Protein AF-A0A7R9YIG2-F1 (afdb_monomer_lite)

Structure (mmCIF, N/CA/C/O backbone):
data_AF-A0A7R9YIG2-F1
#
_entry.id   AF-A0A7R9YIG2-F1
#
loop_
_atom_site.group_PDB
_atom_site.id
_atom_site.type_symbol
_atom_site.label_atom_id
_atom_site.label_alt_id
_atom_site.label_comp_id
_atom_site.label_asym_id
_atom_site.label_entity_id
_atom_site.label_seq_id
_atom_site.pdbx_PDB_ins_code
_atom_site.Cartn_x
_atom_site.Cartn_y
_atom_site.Cartn_z
_atom_site.occupancy
_atom_site.B_iso_or_equiv
_atom_site.auth_seq_id
_atom_site.auth_comp_id
_atom_site.auth_asym_id
_atom_site.auth_atom_id
_atom_site.pdbx_PDB_model_num
ATOM 1 N N . ALA A 1 1 ? -11.710 -14.751 -16.693 1.00 46.53 1 ALA A N 1
ATOM 2 C CA . ALA A 1 1 ? -11.948 -15.615 -15.521 1.00 46.53 1 ALA A CA 1
ATOM 3 C C . ALA A 1 1 ? -11.047 -15.160 -14.372 1.00 46.53 1 ALA A C 1
ATOM 5 O O . ALA A 1 1 ? -9.859 -15.433 -14.419 1.00 46.53 1 ALA A O 1
ATOM 6 N N . ALA A 1 2 ? -11.581 -14.400 -13.408 1.00 51.62 2 ALA A N 1
ATOM 7 C CA . ALA A 1 2 ? -10.936 -14.111 -12.115 1.00 51.62 2 ALA A CA 1
ATOM 8 C C . ALA A 1 2 ? -11.930 -13.672 -10.996 1.00 51.62 2 ALA A C 1
ATOM 10 O O . ALA A 1 2 ? -11.570 -12.806 -10.202 1.00 51.62 2 ALA A O 1
ATOM 11 N N . PRO A 1 3 ? -13.178 -14.192 -10.909 1.00 54.62 3 PRO A N 1
ATOM 12 C CA . PRO A 1 3 ? -14.143 -13.691 -9.920 1.00 54.62 3 PRO A CA 1
ATOM 13 C C . PRO A 1 3 ? -13.755 -14.026 -8.466 1.00 54.62 3 PRO A C 1
ATOM 15 O O . PRO A 1 3 ? -13.931 -13.200 -7.585 1.00 54.62 3 PRO A O 1
ATOM 18 N N . LEU A 1 4 ? -13.119 -15.178 -8.221 1.00 58.59 4 LEU A N 1
ATOM 19 C CA . LEU A 1 4 ? -12.842 -15.664 -6.858 1.00 58.59 4 LEU A CA 1
ATOM 20 C C . LEU A 1 4 ? -11.766 -14.864 -6.102 1.00 58.59 4 LEU A C 1
ATOM 22 O O . LEU A 1 4 ? -11.763 -14.825 -4.876 1.00 58.59 4 LEU A O 1
ATOM 26 N N . ALA A 1 5 ? -10.826 -14.237 -6.814 1.00 60.69 5 ALA A N 1
ATOM 27 C CA . ALA A 1 5 ? -9.713 -13.529 -6.179 1.00 60.69 5 ALA A CA 1
ATOM 28 C C . ALA A 1 5 ? -10.129 -12.171 -5.589 1.00 60.69 5 ALA A C 1
ATOM 30 O O . ALA A 1 5 ? -9.515 -11.708 -4.628 1.00 60.69 5 ALA A O 1
ATOM 31 N N . HIS A 1 6 ? -11.160 -11.534 -6.158 1.00 63.44 6 HIS A N 1
ATOM 32 C CA . HIS A 1 6 ? -11.684 -10.269 -5.636 1.00 63.44 6 HIS A CA 1
ATOM 33 C C . HIS A 1 6 ? -12.391 -10.491 -4.296 1.00 63.44 6 HIS A C 1
ATOM 35 O O . HIS A 1 6 ? -12.088 -9.787 -3.336 1.00 63.44 6 HIS A O 1
ATOM 41 N N . ASP A 1 7 ? -13.183 -11.559 -4.192 1.00 81.94 7 ASP A N 1
ATOM 42 C CA . ASP A 1 7 ? -13.914 -11.900 -2.970 1.00 81.94 7 ASP A CA 1
ATOM 43 C C . ASP A 1 7 ? -12.974 -12.145 -1.779 1.00 81.94 7 ASP A C 1
ATOM 45 O O . ASP A 1 7 ? -13.200 -11.640 -0.681 1.00 81.94 7 ASP A O 1
ATOM 49 N N . VAL A 1 8 ? -11.861 -12.860 -1.991 1.00 89.69 8 VAL A N 1
ATOM 50 C CA . VAL A 1 8 ? -10.880 -13.125 -0.921 1.00 89.69 8 VAL A CA 1
ATOM 51 C C . VAL A 1 8 ? -10.201 -11.838 -0.453 1.00 89.69 8 VAL A C 1
ATOM 53 O O . VAL A 1 8 ? -10.016 -11.639 0.748 1.00 89.69 8 VAL A O 1
ATOM 56 N N . ALA A 1 9 ? -9.844 -10.945 -1.379 1.00 89.50 9 ALA A N 1
ATOM 57 C CA . ALA A 1 9 ? -9.251 -9.661 -1.024 1.00 89.50 9 ALA A CA 1
ATOM 58 C C . ALA A 1 9 ? -10.243 -8.764 -0.271 1.00 89.50 9 ALA A C 1
ATOM 60 O O . ALA A 1 9 ? -9.860 -8.092 0.688 1.00 89.50 9 ALA A O 1
ATOM 61 N N . ASP A 1 10 ? -11.511 -8.763 -0.676 1.00 92.50 10 ASP A N 1
ATOM 62 C CA . ASP A 1 10 ? -12.573 -8.011 -0.013 1.00 92.50 10 ASP A CA 1
ATOM 63 C C . ASP A 1 10 ? -12.795 -8.499 1.419 1.00 92.50 10 ASP A C 1
ATOM 65 O O . ASP A 1 10 ? -12.822 -7.686 2.347 1.00 92.50 10 ASP A O 1
ATOM 69 N N . ILE A 1 11 ? -12.847 -9.819 1.614 1.00 94.19 11 ILE A N 1
ATOM 70 C CA . ILE A 1 11 ? -12.923 -10.444 2.938 1.00 94.19 11 ILE A CA 1
ATOM 71 C C . ILE A 1 11 ? -11.692 -10.076 3.775 1.00 94.19 11 ILE A C 1
ATOM 73 O O . ILE A 1 11 ? -11.834 -9.652 4.922 1.00 94.19 11 ILE A O 1
ATOM 77 N N . ALA A 1 12 ? -10.485 -10.166 3.209 1.00 94.25 12 ALA A N 1
ATOM 78 C CA . ALA A 1 12 ? -9.253 -9.821 3.915 1.00 94.25 12 ALA A CA 1
ATOM 79 C C . ALA A 1 12 ? -9.227 -8.348 4.355 1.00 94.25 12 ALA A C 1
ATOM 81 O O . ALA A 1 12 ? -8.859 -8.052 5.492 1.00 94.25 12 ALA A O 1
ATOM 82 N N . HIS A 1 13 ? -9.662 -7.419 3.500 1.00 95.50 13 HIS A N 1
ATOM 83 C CA . HIS A 1 13 ? -9.760 -6.002 3.855 1.00 95.50 13 HIS A CA 1
ATOM 84 C C . HIS A 1 13 ? -10.851 -5.732 4.897 1.00 95.50 13 HIS A C 1
ATOM 86 O O . HIS A 1 13 ? -10.646 -4.890 5.771 1.00 95.50 13 HIS A O 1
ATOM 92 N N . ALA A 1 14 ? -11.979 -6.447 4.853 1.00 94.75 14 ALA A N 1
ATOM 93 C CA . ALA A 1 14 ? -13.009 -6.356 5.884 1.00 94.75 14 ALA A CA 1
ATOM 94 C C . ALA A 1 14 ? -12.476 -6.824 7.248 1.00 94.75 14 ALA A C 1
ATOM 96 O O . ALA A 1 14 ? -12.611 -6.106 8.237 1.00 94.75 14 ALA A O 1
ATOM 97 N N . MET A 1 15 ? -11.788 -7.970 7.287 1.00 94.94 15 MET A N 1
ATOM 98 C CA . MET A 1 15 ? -11.146 -8.484 8.500 1.00 94.94 15 MET A CA 1
ATOM 99 C C . MET A 1 15 ? -10.070 -7.533 9.020 1.00 94.94 15 MET A C 1
ATOM 101 O O . MET A 1 15 ? -10.047 -7.218 10.208 1.00 94.94 15 MET A O 1
ATOM 105 N N . LEU A 1 16 ? -9.198 -7.040 8.138 1.00 94.50 16 LEU A N 1
ATOM 106 C CA . LEU A 1 16 ? -8.136 -6.111 8.509 1.00 94.50 16 LEU A CA 1
ATOM 107 C C . LEU A 1 16 ? -8.713 -4.816 9.093 1.00 94.50 16 LEU A C 1
ATOM 109 O O . LEU A 1 16 ? -8.209 -4.328 10.100 1.00 94.50 16 LEU A O 1
ATOM 113 N N . ARG A 1 17 ? -9.810 -4.300 8.526 1.00 94.69 17 ARG A N 1
ATOM 114 C CA . ARG A 1 17 ? -10.527 -3.141 9.072 1.00 94.69 17 ARG A CA 1
ATOM 115 C C . ARG A 1 17 ? -11.074 -3.414 10.474 1.00 94.69 17 ARG A C 1
ATOM 117 O O . ARG A 1 17 ? -10.918 -2.568 11.348 1.00 94.69 17 ARG A O 1
ATOM 124 N N . SER A 1 18 ? -11.677 -4.580 10.709 1.00 94.25 18 SER A N 1
ATOM 125 C CA . SER A 1 18 ? -12.146 -4.968 12.046 1.00 94.25 18 SER A CA 1
ATOM 126 C C . SER A 1 18 ? -10.995 -5.068 13.050 1.00 94.25 18 SER A C 1
ATOM 128 O O . SER A 1 18 ? -11.106 -4.541 14.152 1.00 94.25 18 SER A O 1
ATOM 130 N N . VAL A 1 19 ? -9.872 -5.681 12.665 1.00 94.69 19 VAL A N 1
ATOM 131 C CA . VAL A 1 19 ? -8.689 -5.823 13.530 1.00 94.69 19 VAL A CA 1
ATOM 132 C C . VAL A 1 19 ? -8.096 -4.465 13.895 1.00 94.69 19 VAL A C 1
ATOM 134 O O . VAL A 1 19 ? -7.802 -4.233 15.065 1.00 94.69 19 VAL A O 1
ATOM 137 N N . LEU A 1 20 ? -7.949 -3.561 12.924 1.00 92.25 20 LEU A N 1
ATOM 138 C CA . LEU A 1 20 ? -7.413 -2.217 13.163 1.00 92.25 20 LEU A CA 1
ATOM 139 C C . LEU A 1 20 ? -8.343 -1.377 14.040 1.00 92.25 20 LEU A C 1
ATOM 141 O O . LEU A 1 20 ? -7.869 -0.655 14.912 1.00 92.25 20 LEU A O 1
ATOM 145 N N . PHE A 1 21 ? -9.659 -1.540 13.880 1.00 90.88 21 PHE A N 1
ATOM 146 C CA . PHE A 1 21 ? -10.640 -0.904 14.754 1.00 90.88 21 PHE A CA 1
ATOM 147 C C . PHE A 1 21 ? -10.547 -1.413 16.202 1.00 90.88 21 PHE A C 1
ATOM 149 O O . PHE A 1 21 ? -10.663 -0.630 17.141 1.00 90.88 21 PHE A O 1
ATOM 156 N N . THR A 1 22 ? -10.332 -2.716 16.405 1.00 94.38 22 THR A N 1
ATOM 157 C CA . THR A 1 22 ? -10.210 -3.303 17.750 1.00 94.38 22 THR A CA 1
ATOM 158 C C . THR A 1 22 ? -8.848 -3.032 18.397 1.00 94.38 22 THR A C 1
ATOM 160 O O . THR A 1 22 ? -8.774 -2.865 19.612 1.00 94.38 22 THR A O 1
ATOM 163 N N . CYS A 1 23 ? -7.766 -2.993 17.617 1.00 92.31 23 CYS A N 1
ATOM 164 C CA . CYS A 1 23 ? -6.403 -2.841 18.118 1.00 92.31 23 CYS A CA 1
ATOM 165 C C . CYS A 1 23 ? -5.638 -1.760 17.331 1.00 92.31 23 CYS A C 1
ATOM 167 O O . CYS A 1 23 ? -5.026 -2.065 16.304 1.00 92.31 23 CYS A O 1
ATOM 169 N N . PRO A 1 24 ? -5.573 -0.512 17.830 1.00 83.88 24 PRO A N 1
ATOM 170 C CA . PRO A 1 24 ? -4.890 0.578 17.129 1.00 83.88 24 PRO A CA 1
ATOM 171 C C . PRO A 1 24 ? -3.368 0.378 17.022 1.00 83.88 24 PRO A C 1
ATOM 173 O O . PRO A 1 24 ? -2.736 0.904 16.108 1.00 83.88 24 PRO A O 1
ATOM 176 N N . LEU A 1 25 ? -2.753 -0.437 17.894 1.00 88.56 25 LEU A N 1
ATOM 177 C CA . LEU A 1 25 ? -1.334 -0.804 17.762 1.00 88.56 25 LEU A CA 1
ATOM 178 C C . LEU A 1 25 ? -1.055 -1.620 16.491 1.00 88.56 25 LEU A C 1
ATOM 180 O O . LEU A 1 25 ? 0.070 -1.588 15.985 1.00 88.56 25 LEU A O 1
ATOM 184 N N . ALA A 1 26 ? -2.061 -2.317 15.955 1.00 90.50 26 ALA A N 1
ATOM 185 C CA . ALA A 1 26 ? -1.912 -3.096 14.733 1.00 90.50 26 ALA A CA 1
ATOM 186 C C . ALA A 1 26 ? -1.653 -2.212 13.499 1.00 90.50 26 ALA A C 1
ATOM 188 O O . ALA A 1 26 ? -1.097 -2.690 12.515 1.00 90.50 26 ALA A O 1
ATOM 189 N N . ALA A 1 27 ? -1.979 -0.914 13.546 1.00 90.19 27 ALA A N 1
ATOM 190 C CA . ALA A 1 27 ? -1.662 0.015 12.461 1.00 90.19 27 ALA A CA 1
ATOM 191 C C . ALA A 1 27 ? -0.145 0.199 12.289 1.00 90.19 27 ALA A C 1
ATOM 193 O O . ALA A 1 27 ? 0.354 0.274 11.168 1.00 90.19 27 ALA A O 1
ATOM 194 N N . ARG A 1 28 ? 0.613 0.207 13.394 1.00 91.75 28 ARG A N 1
ATOM 195 C CA . ARG A 1 28 ? 2.076 0.321 13.346 1.00 91.75 28 ARG A CA 1
ATOM 196 C C . ARG A 1 28 ? 2.713 -0.936 12.764 1.00 91.75 28 ARG A C 1
ATOM 198 O O . ARG A 1 28 ? 3.533 -0.836 11.858 1.00 91.75 28 ARG A O 1
ATOM 205 N N . THR A 1 29 ? 2.297 -2.107 13.241 1.00 93.38 29 THR A N 1
ATOM 206 C CA . THR A 1 29 ? 2.801 -3.382 12.713 1.00 93.38 29 THR A CA 1
ATOM 207 C C . THR A 1 29 ? 2.416 -3.575 11.249 1.00 93.38 29 THR A C 1
ATOM 209 O O . THR A 1 29 ? 3.199 -4.121 10.476 1.00 93.38 29 THR A O 1
ATOM 212 N N . LEU A 1 30 ? 1.248 -3.077 10.835 1.00 92.94 30 LEU A N 1
ATOM 213 C CA . LEU A 1 30 ? 0.845 -3.052 9.435 1.00 92.94 30 LEU A CA 1
ATOM 214 C C . LEU A 1 30 ? 1.782 -2.190 8.583 1.00 92.94 30 LEU A C 1
ATOM 216 O O . LEU A 1 30 ? 2.197 -2.643 7.520 1.00 92.94 30 LEU A O 1
ATOM 220 N N . CYS A 1 31 ? 2.157 -0.992 9.040 1.00 92.94 31 CYS A N 1
ATOM 221 C CA . CYS A 1 31 ? 3.146 -0.165 8.342 1.00 92.94 31 CYS A CA 1
ATOM 222 C C . CYS A 1 31 ? 4.486 -0.895 8.185 1.00 92.94 31 CYS A C 1
ATOM 224 O O . CYS A 1 31 ? 5.040 -0.926 7.087 1.00 92.94 31 CYS A O 1
ATOM 226 N N . ASP A 1 32 ? 4.971 -1.540 9.247 1.00 94.12 32 ASP A N 1
ATOM 227 C CA . ASP A 1 32 ? 6.225 -2.298 9.212 1.00 94.12 32 ASP A CA 1
ATOM 228 C C . ASP A 1 32 ? 6.153 -3.469 8.217 1.00 94.12 32 ASP A C 1
ATOM 230 O O . ASP A 1 32 ? 7.084 -3.696 7.440 1.00 94.12 32 ASP A O 1
ATOM 234 N N . LEU A 1 33 ? 5.020 -4.177 8.168 1.00 94.06 33 LEU A N 1
ATOM 235 C CA . LEU A 1 33 ? 4.776 -5.242 7.193 1.00 94.06 33 LEU A CA 1
ATOM 236 C C . LEU A 1 33 ? 4.727 -4.711 5.758 1.00 94.06 33 LEU A C 1
ATOM 238 O O . LEU A 1 33 ? 5.308 -5.329 4.865 1.00 94.06 33 LEU A O 1
ATOM 242 N N . ILE A 1 34 ? 4.074 -3.569 5.532 1.00 94.06 34 ILE A N 1
ATOM 243 C CA . ILE A 1 34 ? 3.994 -2.933 4.212 1.00 94.06 34 ILE A CA 1
ATOM 244 C C . ILE A 1 34 ? 5.386 -2.502 3.732 1.00 94.06 34 ILE A C 1
ATOM 246 O O . ILE A 1 34 ? 5.698 -2.638 2.547 1.00 94.06 34 ILE A O 1
ATOM 250 N N . HIS A 1 35 ? 6.247 -2.024 4.630 1.00 93.88 35 HIS A N 1
ATOM 251 C CA . HIS A 1 35 ? 7.632 -1.704 4.295 1.00 93.88 35 HIS A CA 1
ATOM 252 C C . HIS A 1 35 ? 8.455 -2.961 3.992 1.00 93.88 35 HIS A C 1
ATOM 254 O O . HIS A 1 35 ? 9.175 -3.007 2.996 1.00 93.88 35 HIS A O 1
ATOM 260 N N . ALA A 1 36 ? 8.334 -3.999 4.821 1.00 93.75 36 ALA A N 1
ATOM 261 C CA . ALA A 1 36 ? 9.109 -5.231 4.677 1.00 93.75 36 ALA A CA 1
ATOM 262 C C . ALA A 1 36 ? 8.711 -6.062 3.447 1.00 93.75 36 ALA A C 1
ATOM 264 O O . ALA A 1 36 ? 9.515 -6.845 2.943 1.00 93.75 36 ALA A O 1
ATOM 265 N N . ARG A 1 37 ? 7.465 -5.933 2.982 1.00 93.31 37 ARG A N 1
ATOM 266 C CA . ARG A 1 37 ? 6.905 -6.718 1.869 1.00 93.31 37 ARG A CA 1
ATOM 267 C C . ARG A 1 37 ? 6.702 -5.913 0.596 1.00 93.31 37 ARG A C 1
ATOM 269 O O . ARG A 1 37 ? 6.028 -6.392 -0.315 1.00 93.31 37 ARG A O 1
ATOM 276 N N . PHE A 1 38 ? 7.304 -4.730 0.503 1.00 92.31 38 PHE A N 1
ATOM 277 C CA . PHE A 1 38 ? 7.265 -3.969 -0.733 1.00 92.31 38 PHE A CA 1
ATOM 278 C C . PHE A 1 38 ? 7.899 -4.780 -1.886 1.00 92.31 38 PHE A C 1
ATOM 280 O O . PHE A 1 38 ? 8.984 -5.342 -1.706 1.00 92.31 38 PHE A O 1
ATOM 287 N N . PRO A 1 39 ? 7.246 -4.876 -3.062 1.00 91.50 39 PRO A N 1
ATOM 288 C CA . PRO A 1 39 ? 7.744 -5.679 -4.174 1.00 91.50 39 PRO A CA 1
ATOM 289 C C . PRO A 1 39 ? 9.138 -5.241 -4.634 1.00 91.50 39 PRO A C 1
ATOM 291 O O . PRO A 1 39 ? 9.437 -4.048 -4.713 1.00 91.50 39 PRO A O 1
ATOM 294 N N . HIS A 1 40 ? 9.988 -6.209 -4.981 1.00 88.81 40 HIS A N 1
ATOM 295 C CA . HIS A 1 40 ? 11.326 -5.924 -5.491 1.00 88.81 40 HIS A CA 1
ATOM 296 C C . HIS A 1 40 ? 11.266 -5.135 -6.809 1.00 88.81 40 HIS A C 1
ATOM 298 O O . HIS A 1 40 ? 10.416 -5.409 -7.650 1.00 88.81 40 HIS A O 1
ATOM 304 N N . ARG A 1 41 ? 12.186 -4.183 -7.005 1.00 85.38 41 ARG A N 1
ATOM 305 C CA . ARG A 1 41 ? 12.144 -3.193 -8.103 1.00 85.38 41 ARG A CA 1
ATOM 306 C C . ARG A 1 41 ? 12.205 -3.794 -9.510 1.00 85.38 41 ARG A C 1
ATOM 308 O O . ARG A 1 41 ? 11.709 -3.192 -10.451 1.00 85.38 41 ARG A O 1
ATOM 315 N N . ARG A 1 42 ? 12.770 -5.000 -9.630 1.00 82.00 42 ARG A N 1
ATOM 316 C CA . ARG A 1 42 ? 12.907 -5.743 -10.895 1.00 82.00 42 ARG A CA 1
ATOM 317 C C . ARG A 1 42 ? 11.678 -6.586 -11.251 1.00 82.00 42 ARG A C 1
ATOM 319 O O . ARG A 1 42 ? 11.704 -7.299 -12.251 1.00 82.00 42 ARG A O 1
ATOM 326 N N . LEU A 1 43 ? 10.637 -6.585 -10.416 1.00 86.00 43 LEU A N 1
ATOM 327 C CA . LEU A 1 43 ? 9.404 -7.313 -10.702 1.00 86.00 43 LEU A CA 1
ATOM 328 C C . LEU A 1 43 ? 8.568 -6.584 -11.755 1.00 86.00 43 LEU A C 1
ATOM 330 O O . LEU A 1 43 ? 8.693 -5.385 -11.986 1.00 86.00 43 LEU A O 1
ATOM 334 N N . ALA A 1 44 ? 7.679 -7.333 -12.404 1.00 87.50 44 ALA A N 1
ATOM 335 C CA . ALA A 1 44 ? 6.806 -6.779 -13.423 1.00 87.50 44 ALA A CA 1
ATOM 336 C C . ALA A 1 44 ? 5.865 -5.709 -12.832 1.00 87.50 44 ALA A C 1
ATOM 338 O O . ALA A 1 44 ? 5.277 -5.894 -11.763 1.00 87.50 44 ALA A O 1
ATOM 339 N N . THR A 1 45 ? 5.635 -4.626 -13.579 1.00 87.94 45 THR A N 1
ATOM 340 C CA . THR A 1 45 ? 4.675 -3.551 -13.266 1.00 87.94 45 THR A CA 1
ATOM 341 C C . THR A 1 45 ? 3.305 -4.020 -12.738 1.00 87.94 45 THR A C 1
ATOM 343 O O . THR A 1 45 ? 2.811 -3.409 -11.782 1.00 87.94 45 THR A O 1
ATOM 346 N N . PRO A 1 46 ? 2.662 -5.091 -13.261 1.00 90.75 46 PRO A N 1
ATOM 347 C CA . PRO A 1 46 ? 1.404 -5.589 -12.695 1.00 90.75 46 PRO A CA 1
ATOM 348 C C . PRO A 1 46 ? 1.498 -5.975 -11.210 1.00 90.75 46 PRO A C 1
ATOM 350 O O . PRO A 1 46 ? 0.537 -5.776 -10.475 1.00 90.75 46 PRO A O 1
ATOM 353 N N . VAL A 1 47 ? 2.648 -6.456 -10.731 1.00 92.19 47 VAL A N 1
ATOM 354 C CA . VAL A 1 47 ? 2.837 -6.819 -9.315 1.00 92.19 47 VAL A CA 1
ATOM 355 C C . VAL A 1 47 ? 2.857 -5.569 -8.437 1.00 92.19 47 VAL A C 1
ATOM 357 O O . VAL A 1 47 ? 2.171 -5.516 -7.417 1.00 92.19 47 VAL A O 1
ATOM 360 N N . HIS A 1 48 ? 3.582 -4.531 -8.864 1.00 92.19 48 HIS A N 1
ATOM 361 C CA . HIS A 1 48 ? 3.638 -3.250 -8.158 1.00 92.19 48 HIS A CA 1
ATOM 362 C C . HIS A 1 48 ? 2.266 -2.579 -8.091 1.00 92.19 48 HIS A C 1
ATOM 364 O O . HIS A 1 48 ? 1.835 -2.154 -7.022 1.00 92.19 48 HIS A O 1
ATOM 370 N N . THR A 1 49 ? 1.549 -2.519 -9.215 1.00 93.38 49 THR A N 1
ATOM 371 C CA . THR A 1 49 ? 0.212 -1.906 -9.267 1.00 93.38 49 THR A CA 1
ATOM 372 C C . THR A 1 49 ? -0.805 -2.673 -8.425 1.00 93.38 49 THR A C 1
ATOM 374 O O . THR A 1 49 ? -1.609 -2.051 -7.732 1.00 93.38 49 THR A O 1
ATOM 377 N N . HIS A 1 50 ? -0.749 -4.008 -8.420 1.00 93.44 50 HIS A N 1
ATOM 378 C CA . HIS A 1 50 ? -1.606 -4.838 -7.576 1.00 93.44 50 HIS A CA 1
ATOM 379 C C . HIS A 1 50 ? -1.321 -4.609 -6.087 1.00 93.44 50 HIS A C 1
ATOM 381 O O . HIS A 1 50 ? -2.244 -4.372 -5.310 1.00 93.44 50 HIS A O 1
ATOM 387 N N . TYR A 1 51 ? -0.047 -4.609 -5.691 1.00 94.19 51 TYR A N 1
ATOM 388 C CA . TYR A 1 51 ? 0.362 -4.325 -4.316 1.00 94.19 51 TYR A CA 1
ATOM 389 C C . TYR A 1 51 ? -0.091 -2.934 -3.860 1.00 94.19 51 TYR A C 1
ATOM 391 O O . TYR A 1 51 ? -0.754 -2.795 -2.832 1.00 94.19 51 TYR A O 1
ATOM 399 N N . LEU A 1 52 ? 0.198 -1.905 -4.661 1.00 94.69 52 LEU A N 1
ATOM 400 C CA . LEU A 1 52 ? -0.172 -0.526 -4.353 1.00 94.69 52 LEU A CA 1
ATOM 401 C C . LEU A 1 52 ? -1.686 -0.344 -4.276 1.00 94.69 52 LEU A C 1
ATOM 403 O O . LEU A 1 52 ? -2.149 0.378 -3.403 1.00 94.69 52 LEU A O 1
ATOM 407 N N . ARG A 1 53 ? -2.476 -1.034 -5.107 1.00 95.12 53 ARG A N 1
ATOM 408 C CA . ARG A 1 53 ? -3.942 -1.006 -5.001 1.00 95.12 53 ARG A CA 1
ATOM 409 C C . ARG A 1 53 ? -4.414 -1.440 -3.613 1.00 95.12 53 ARG A C 1
ATOM 411 O O . ARG A 1 53 ? -5.274 -0.776 -3.039 1.00 95.12 53 ARG A O 1
ATOM 418 N N . HIS A 1 54 ? -3.846 -2.512 -3.059 1.00 94.31 54 HIS A N 1
ATOM 419 C CA . HIS A 1 54 ? -4.191 -2.961 -1.708 1.00 94.31 54 HIS A CA 1
ATOM 420 C C . HIS A 1 54 ? -3.725 -1.977 -0.640 1.00 94.31 54 HIS A C 1
ATOM 422 O O . HIS A 1 54 ? -4.512 -1.636 0.236 1.00 94.31 54 HIS A O 1
ATOM 428 N N . VAL A 1 55 ? -2.497 -1.460 -0.732 1.00 94.81 55 VAL A N 1
ATOM 429 C CA . VAL A 1 55 ? -1.976 -0.472 0.229 1.00 94.81 55 VAL A CA 1
ATOM 430 C C . VAL A 1 55 ? -2.811 0.814 0.225 1.00 94.81 55 VAL A C 1
ATOM 432 O O . VAL A 1 55 ? -3.205 1.302 1.282 1.00 94.81 55 VAL A O 1
ATOM 435 N N . LEU A 1 56 ? -3.165 1.328 -0.953 1.00 94.88 56 LEU A N 1
ATOM 436 C CA . LEU A 1 56 ? -4.039 2.495 -1.096 1.00 94.88 56 LEU A CA 1
ATOM 437 C C . LEU A 1 56 ? -5.449 2.217 -0.566 1.00 94.88 56 LEU A C 1
ATOM 439 O O . LEU A 1 56 ? -6.077 3.092 0.029 1.00 94.88 56 LEU A O 1
ATOM 443 N N . ARG A 1 57 ? -5.942 0.985 -0.719 1.00 95.31 57 ARG A N 1
ATOM 444 C CA . ARG A 1 57 ? -7.202 0.571 -0.101 1.00 95.31 57 ARG A CA 1
ATOM 445 C C . ARG A 1 57 ? -7.101 0.546 1.422 1.00 95.31 57 ARG A C 1
ATOM 447 O O . ARG A 1 57 ? -8.036 1.014 2.063 1.00 95.31 57 ARG A O 1
ATOM 454 N N . VAL A 1 58 ? -5.989 0.091 2.004 1.00 94.44 58 VAL A N 1
ATOM 455 C CA . VAL A 1 58 ? -5.754 0.190 3.457 1.00 94.44 58 VAL A CA 1
ATOM 456 C C . VAL A 1 58 ? -5.856 1.641 3.923 1.00 94.44 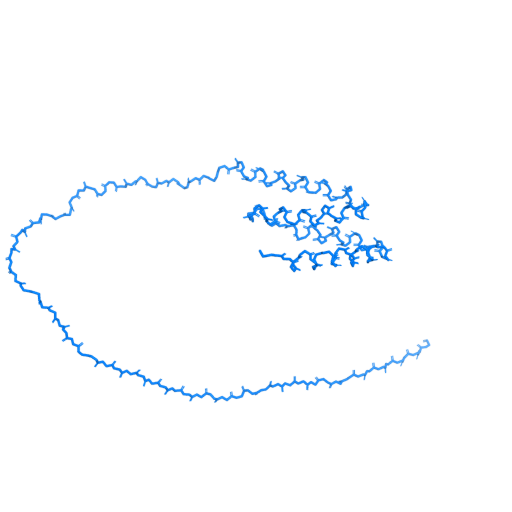58 VAL A C 1
ATOM 458 O O . VAL A 1 58 ? -6.612 1.947 4.842 1.00 94.44 58 VAL A O 1
ATOM 461 N N . MET A 1 59 ? -5.170 2.549 3.230 1.00 94.44 59 MET A N 1
ATOM 462 C CA . MET A 1 59 ? -5.183 3.983 3.529 1.00 94.44 59 MET A CA 1
ATOM 463 C C . MET A 1 59 ? -6.579 4.622 3.466 1.00 94.44 59 MET A C 1
ATOM 465 O O . MET A 1 59 ? -6.784 5.673 4.071 1.00 94.44 59 MET A O 1
ATOM 469 N N . SER A 1 60 ? -7.528 4.026 2.733 1.00 93.56 60 SER A N 1
ATOM 470 C CA . SER A 1 60 ? -8.888 4.563 2.605 1.00 93.56 60 SER A CA 1
ATOM 471 C C . SER A 1 60 ? -9.731 4.384 3.870 1.00 93.56 60 SER A C 1
ATOM 473 O O . SER A 1 60 ? -10.542 5.251 4.183 1.00 93.56 60 SER A O 1
ATOM 475 N N . TYR A 1 61 ? -9.541 3.282 4.604 1.00 94.00 61 TYR A N 1
ATOM 476 C CA . TYR A 1 61 ? -10.263 3.026 5.854 1.00 94.00 61 TYR A CA 1
ATOM 477 C C . TYR A 1 61 ? -9.422 3.294 7.103 1.00 94.00 61 TYR A C 1
ATOM 479 O O . TYR A 1 61 ? -10.004 3.478 8.166 1.00 94.00 61 TYR A O 1
ATOM 487 N N . GLU A 1 62 ? -8.095 3.355 6.979 1.00 93.25 62 GLU A N 1
ATOM 488 C CA . GLU A 1 62 ? -7.175 3.710 8.059 1.00 93.25 62 GLU A CA 1
ATOM 489 C C . GLU A 1 62 ? -6.359 4.958 7.658 1.00 93.25 62 GLU A C 1
ATOM 491 O O . GLU A 1 62 ? -5.251 4.847 7.130 1.00 93.25 62 GLU A O 1
ATOM 496 N N . PRO A 1 63 ? -6.884 6.182 7.847 1.00 90.56 63 PRO A N 1
ATOM 497 C CA . PRO A 1 63 ? -6.213 7.397 7.379 1.00 90.56 63 PRO A CA 1
ATOM 498 C C . PRO A 1 63 ? -4.939 7.728 8.173 1.00 90.56 63 PRO A C 1
ATOM 500 O O . PRO A 1 63 ? -4.054 8.414 7.662 1.00 90.56 63 PRO A O 1
ATOM 503 N N . TYR A 1 64 ? -4.798 7.209 9.396 1.00 90.25 64 TYR A N 1
ATOM 504 C CA . TYR A 1 64 ? -3.649 7.475 10.266 1.00 90.25 64 TYR A CA 1
ATOM 505 C C . TYR A 1 64 ? -2.323 6.930 9.722 1.00 90.25 64 TYR A C 1
ATOM 507 O O . TYR A 1 64 ? -1.264 7.451 10.071 1.00 90.25 64 TYR A O 1
ATOM 515 N N . VAL A 1 65 ? -2.354 5.923 8.842 1.00 91.81 65 VAL A N 1
ATOM 516 C CA . VAL A 1 65 ? -1.135 5.366 8.231 1.00 91.81 65 VAL A CA 1
ATOM 517 C C . VAL A 1 65 ? -0.655 6.158 7.009 1.00 91.81 65 VAL A C 1
ATOM 519 O O . VAL A 1 65 ? 0.501 6.025 6.609 1.00 91.81 65 VAL A O 1
ATOM 522 N N . GLN A 1 66 ? -1.498 7.020 6.428 1.00 93.25 66 GLN A N 1
ATOM 523 C CA . GLN A 1 66 ? -1.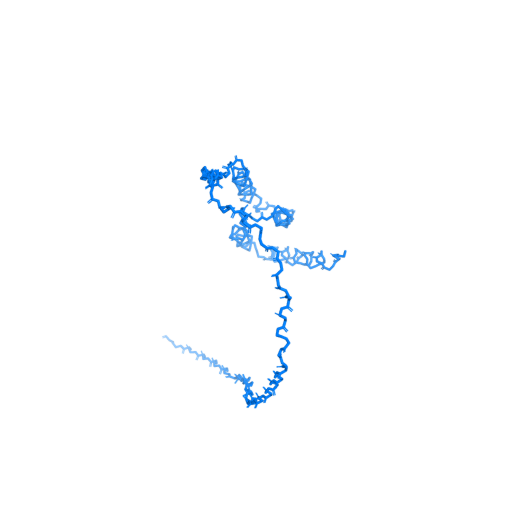159 7.830 5.251 1.00 93.25 66 GLN A CA 1
ATOM 524 C C . GLN A 1 66 ? 0.111 8.685 5.404 1.00 93.25 66 GLN A C 1
ATOM 526 O O . GLN A 1 66 ? 0.957 8.604 4.510 1.00 93.25 66 GLN A O 1
ATOM 531 N N . PRO A 1 67 ? 0.316 9.463 6.490 1.00 94.44 67 PRO A N 1
ATOM 532 C CA . PRO A 1 67 ? 1.513 10.298 6.624 1.00 94.44 67 PRO A CA 1
ATOM 533 C C . PRO A 1 67 ? 2.817 9.491 6.660 1.00 94.44 67 PRO A C 1
ATOM 535 O O . PRO A 1 67 ? 3.872 10.035 6.355 1.00 94.44 67 PRO A O 1
ATOM 538 N N . VAL A 1 68 ? 2.753 8.202 7.003 1.00 94.12 68 VAL A N 1
ATOM 539 C CA . VAL A 1 68 ? 3.910 7.299 7.006 1.00 94.12 68 VAL A CA 1
ATOM 540 C C . VAL A 1 68 ? 4.083 6.630 5.641 1.00 94.12 68 VAL A C 1
ATOM 542 O O . VAL A 1 68 ? 5.180 6.613 5.088 1.00 94.12 68 VAL A O 1
ATOM 545 N N . LEU A 1 69 ? 3.000 6.097 5.072 1.00 94.44 69 LEU A N 1
ATOM 546 C CA . LEU A 1 69 ? 3.065 5.273 3.864 1.00 94.44 69 LEU A CA 1
ATOM 547 C C . LEU A 1 69 ? 3.198 6.083 2.574 1.00 94.44 69 LEU A C 1
ATOM 549 O O . LEU A 1 69 ? 3.889 5.643 1.660 1.00 94.44 69 LEU A O 1
ATOM 553 N N . VAL A 1 70 ? 2.575 7.259 2.474 1.00 95.00 70 VAL A N 1
ATOM 554 C CA . VAL A 1 70 ? 2.654 8.105 1.271 1.00 95.00 70 VAL A CA 1
ATOM 555 C C . VAL A 1 70 ? 4.097 8.500 0.930 1.00 95.00 70 VAL A C 1
ATOM 557 O O . VAL A 1 70 ? 4.514 8.214 -0.196 1.00 95.00 70 VAL A O 1
ATOM 560 N N . PRO A 1 71 ? 4.894 9.099 1.839 1.00 95.94 71 PRO A N 1
ATOM 561 C CA . PRO A 1 71 ? 6.274 9.454 1.511 1.00 95.94 71 PRO A CA 1
ATOM 562 C C . PRO A 1 71 ? 7.114 8.221 1.157 1.00 95.94 71 PRO A C 1
ATOM 564 O O . PRO A 1 71 ? 7.911 8.276 0.222 1.00 95.94 71 PRO A O 1
ATOM 567 N N . TYR A 1 72 ? 6.883 7.090 1.831 1.00 94.88 72 TYR A N 1
ATOM 568 C CA . TYR A 1 72 ? 7.553 5.832 1.515 1.00 94.88 72 TYR A CA 1
ATOM 569 C C . TYR A 1 72 ? 7.221 5.330 0.101 1.00 94.88 72 TYR A C 1
ATOM 571 O O . TYR A 1 72 ? 8.125 5.012 -0.670 1.00 94.88 72 TYR A O 1
ATOM 579 N N . ILE A 1 73 ? 5.938 5.294 -0.275 1.00 94.38 73 ILE A N 1
ATOM 580 C CA . ILE A 1 73 ? 5.497 4.868 -1.612 1.00 94.38 73 ILE A CA 1
ATOM 581 C C . ILE A 1 73 ? 6.113 5.771 -2.681 1.00 94.38 73 ILE A C 1
ATOM 583 O O . ILE A 1 73 ? 6.653 5.264 -3.661 1.00 94.38 73 ILE A O 1
ATOM 587 N N . VAL A 1 74 ? 6.081 7.091 -2.484 1.00 95.25 74 VAL A N 1
ATOM 588 C CA . VAL A 1 74 ? 6.684 8.055 -3.417 1.00 95.25 74 VAL A CA 1
ATOM 589 C C . VAL A 1 74 ? 8.183 7.799 -3.571 1.00 95.25 74 VAL A C 1
ATOM 591 O O . VAL A 1 74 ? 8.679 7.751 -4.695 1.00 95.25 74 VAL A O 1
ATOM 594 N N . GLN A 1 75 ? 8.899 7.563 -2.469 1.00 94.81 75 GLN A N 1
ATOM 595 C CA . GLN A 1 75 ? 10.324 7.243 -2.505 1.00 94.81 75 GLN A CA 1
ATOM 596 C C . GLN A 1 75 ? 10.609 5.952 -3.285 1.00 94.81 75 GLN A C 1
ATOM 598 O O . GLN A 1 75 ? 11.553 5.910 -4.074 1.00 94.81 75 GLN A O 1
ATOM 603 N N . GLN A 1 76 ? 9.799 4.904 -3.106 1.00 92.81 76 GLN A N 1
ATOM 604 C CA . GLN A 1 76 ? 9.972 3.660 -3.859 1.00 92.81 76 GLN A CA 1
ATOM 605 C C . GLN A 1 76 ? 9.645 3.825 -5.344 1.00 92.81 76 GLN A C 1
ATOM 607 O O . GLN A 1 76 ? 10.374 3.300 -6.181 1.00 92.81 76 GLN A O 1
ATOM 612 N N . LEU A 1 77 ? 8.593 4.574 -5.685 1.00 91.19 77 LEU A N 1
ATOM 613 C CA . LEU A 1 77 ? 8.244 4.866 -7.077 1.00 91.19 77 LEU A CA 1
ATOM 614 C C . LEU A 1 77 ? 9.350 5.654 -7.780 1.00 91.19 77 LEU A C 1
ATOM 616 O O . LEU A 1 77 ? 9.723 5.307 -8.897 1.00 91.19 77 LEU A O 1
ATOM 620 N N . LEU A 1 78 ? 9.921 6.656 -7.109 1.00 92.25 78 LEU A N 1
ATOM 621 C CA . LEU A 1 78 ? 11.058 7.411 -7.631 1.00 92.25 78 LEU A CA 1
ATOM 622 C C . LEU A 1 78 ? 12.278 6.510 -7.851 1.00 92.25 78 LEU A C 1
ATOM 624 O O . LEU A 1 78 ? 12.977 6.647 -8.849 1.00 92.25 78 LEU A O 1
ATOM 628 N N . ALA A 1 79 ? 12.531 5.574 -6.936 1.00 90.31 79 ALA A N 1
ATOM 629 C CA . ALA A 1 79 ? 13.643 4.645 -7.072 1.00 90.31 79 ALA A CA 1
ATOM 630 C C . ALA A 1 79 ? 13.454 3.659 -8.238 1.00 90.31 79 ALA A C 1
ATOM 632 O O . ALA A 1 79 ? 14.422 3.351 -8.928 1.00 90.31 79 ALA A O 1
ATOM 633 N N . ILE A 1 80 ? 12.222 3.193 -8.473 1.00 88.75 80 ILE A N 1
ATOM 634 C CA . ILE A 1 80 ? 11.875 2.365 -9.639 1.00 88.75 80 ILE A CA 1
ATOM 635 C C . ILE A 1 80 ? 12.061 3.166 -10.937 1.00 88.75 80 ILE A C 1
ATOM 637 O O . ILE A 1 80 ? 12.651 2.662 -11.888 1.00 88.75 80 ILE A O 1
ATOM 641 N N . ASP A 1 81 ? 11.605 4.420 -10.975 1.00 87.56 81 ASP A N 1
ATOM 642 C CA . ASP A 1 81 ? 11.765 5.303 -12.139 1.00 87.56 81 ASP A CA 1
ATOM 643 C C . ASP A 1 81 ? 13.245 5.609 -12.432 1.00 87.56 81 ASP A C 1
ATOM 645 O O . ASP A 1 81 ? 13.686 5.537 -13.577 1.00 87.56 81 ASP A O 1
ATOM 649 N N . ALA A 1 82 ? 14.049 5.870 -11.398 1.00 86.31 82 ALA A N 1
ATOM 650 C CA . ALA A 1 82 ? 15.488 6.066 -11.544 1.00 86.31 82 ALA A CA 1
ATOM 651 C C . ALA A 1 82 ? 16.191 4.819 -12.111 1.00 86.31 82 ALA A C 1
ATOM 653 O O . ALA A 1 82 ? 17.060 4.952 -12.969 1.00 86.31 82 ALA A O 1
ATOM 654 N N . GLU A 1 83 ? 15.802 3.617 -11.676 1.00 82.56 83 GLU A N 1
ATOM 655 C CA . GLU A 1 83 ? 16.340 2.355 -12.198 1.00 82.56 83 GLU A CA 1
ATOM 656 C C . GLU A 1 83 ? 15.960 2.135 -13.668 1.00 82.56 83 GLU A C 1
ATOM 658 O O . GLU A 1 83 ? 16.818 1.777 -14.470 1.00 82.56 83 GLU A O 1
ATOM 663 N N . ALA A 1 84 ? 14.714 2.425 -14.052 1.00 76.31 84 ALA A N 1
ATOM 664 C CA . ALA A 1 84 ? 14.252 2.295 -15.435 1.00 76.31 84 ALA A CA 1
ATOM 665 C C . ALA A 1 84 ? 14.954 3.262 -16.407 1.00 76.31 84 ALA A C 1
ATOM 667 O O . ALA A 1 84 ? 15.100 2.957 -17.590 1.00 76.31 84 ALA A O 1
ATOM 668 N N . ARG A 1 85 ? 15.393 4.429 -15.919 1.00 73.06 85 ARG A N 1
ATOM 669 C CA . ARG A 1 85 ? 16.111 5.440 -16.712 1.00 73.06 85 ARG A CA 1
ATOM 670 C C . ARG A 1 85 ? 17.597 5.145 -16.887 1.00 73.06 85 ARG A C 1
ATOM 672 O O . ARG A 1 85 ? 18.219 5.795 -17.723 1.00 73.06 85 ARG A O 1
ATOM 679 N N . MET A 1 86 ? 18.175 4.215 -16.124 1.00 69.12 86 MET A N 1
ATOM 680 C CA . MET A 1 86 ? 19.563 3.797 -16.321 1.00 69.12 86 MET A CA 1
ATOM 681 C C . MET A 1 86 ? 19.622 2.806 -17.490 1.00 69.12 86 MET A C 1
ATOM 683 O O . MET A 1 86 ? 19.144 1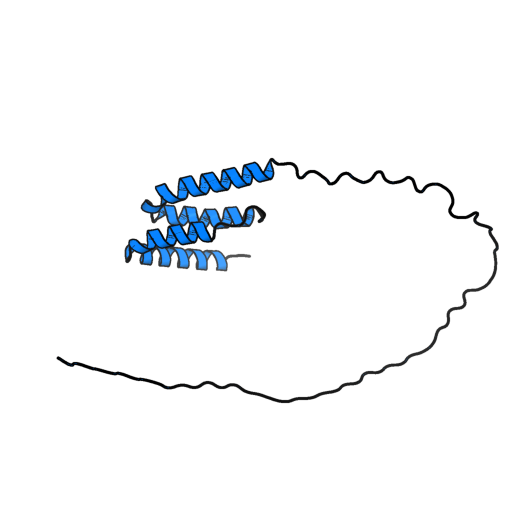.678 -17.351 1.00 69.12 86 MET A O 1
ATOM 687 N N . PRO A 1 87 ? 20.208 3.176 -18.646 1.00 62.06 87 PRO A N 1
ATOM 688 C CA . PRO A 1 87 ? 20.437 2.220 -19.715 1.00 62.06 87 PRO A CA 1
ATOM 689 C C . PRO A 1 87 ? 21.413 1.184 -19.170 1.00 62.06 87 PRO A C 1
ATOM 691 O O . PRO A 1 87 ? 22.521 1.537 -18.762 1.00 62.06 87 PRO A O 1
ATOM 694 N N . VAL A 1 88 ? 21.010 -0.086 -19.135 1.00 67.12 88 VAL A N 1
ATOM 695 C CA . VAL A 1 88 ? 21.952 -1.179 -18.883 1.00 67.12 88 VAL A CA 1
ATOM 696 C C . VAL A 1 88 ? 23.056 -1.043 -19.934 1.00 67.12 88 VAL A C 1
ATOM 698 O O . VAL A 1 88 ? 22.737 -1.094 -21.126 1.00 67.12 88 VAL A O 1
ATOM 701 N N . PRO A 1 89 ? 24.328 -0.834 -19.546 1.00 63.50 89 PRO A N 1
ATOM 702 C CA . PRO A 1 89 ? 25.410 -0.838 -20.511 1.00 63.50 89 PRO A CA 1
ATOM 703 C C . PRO A 1 89 ? 25.411 -2.220 -21.153 1.00 63.50 89 PRO A C 1
ATOM 705 O O . PRO A 1 89 ? 25.616 -3.224 -20.467 1.00 63.50 89 PRO A O 1
ATOM 708 N N . LEU A 1 90 ? 25.122 -2.285 -22.452 1.00 71.19 90 LEU A N 1
ATOM 709 C CA . LEU A 1 90 ? 25.355 -3.506 -23.208 1.00 71.19 90 LEU A CA 1
ATOM 710 C C . LEU A 1 90 ? 26.839 -3.852 -23.016 1.00 71.19 90 LEU A C 1
ATOM 712 O O . LEU A 1 90 ? 27.678 -2.955 -23.170 1.00 71.19 90 LEU A O 1
ATOM 716 N N . PRO A 1 91 ? 27.187 -5.099 -22.648 1.00 73.12 91 PRO A N 1
ATOM 717 C CA . PRO A 1 91 ? 28.583 -5.501 -22.665 1.00 73.12 91 PRO A CA 1
ATOM 718 C C . PRO A 1 91 ? 29.138 -5.190 -24.062 1.00 73.12 91 PRO A C 1
ATOM 720 O O . PRO A 1 91 ? 28.412 -5.386 -25.045 1.00 73.12 91 PRO A O 1
ATOM 723 N N . PRO A 1 92 ? 30.372 -4.662 -24.174 1.00 76.38 92 PRO A N 1
ATOM 724 C CA . PRO A 1 92 ? 30.961 -4.390 -25.473 1.00 76.38 92 PRO A CA 1
ATOM 725 C C . PRO A 1 92 ? 30.909 -5.688 -26.269 1.00 76.38 92 PRO A C 1
ATOM 727 O O . PRO A 1 92 ? 31.481 -6.693 -25.847 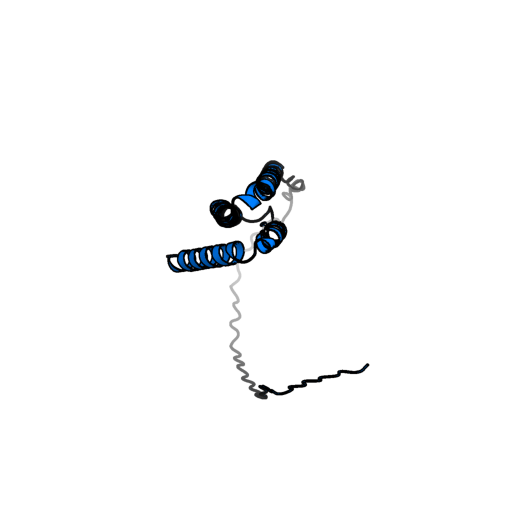1.00 76.38 92 PRO A O 1
ATOM 730 N N . ILE A 1 93 ? 30.162 -5.679 -27.375 1.00 75.69 93 ILE A N 1
ATOM 731 C CA . ILE A 1 93 ? 30.143 -6.794 -28.314 1.00 75.69 93 ILE A CA 1
ATOM 732 C C . ILE A 1 93 ? 31.612 -6.952 -28.719 1.00 75.69 93 ILE A C 1
ATOM 734 O O . ILE A 1 93 ? 32.167 -5.993 -29.269 1.00 75.69 93 ILE A O 1
ATOM 738 N N . PRO A 1 94 ? 32.286 -8.071 -28.385 1.00 73.69 94 PRO A N 1
ATOM 739 C CA . PRO A 1 94 ? 33.631 -8.282 -28.885 1.00 73.69 94 PRO A CA 1
ATOM 740 C C . PRO A 1 94 ? 33.537 -8.149 -30.406 1.00 73.69 94 PRO A C 1
ATOM 742 O O . PRO A 1 94 ? 32.578 -8.683 -30.976 1.00 73.69 94 PRO A O 1
ATOM 745 N N . PRO A 1 95 ? 34.437 -7.390 -31.063 1.00 71.44 95 PRO A N 1
ATOM 746 C CA . PRO A 1 95 ? 34.385 -7.254 -32.508 1.00 71.44 95 PRO A CA 1
ATOM 747 C C . PRO A 1 95 ? 34.293 -8.665 -33.065 1.00 71.44 95 PRO A C 1
ATOM 749 O O . PRO A 1 95 ? 35.103 -9.518 -32.692 1.00 71.44 95 PRO A O 1
ATOM 752 N N . LEU A 1 96 ? 33.247 -8.924 -33.855 1.00 66.81 96 LEU A N 1
ATOM 753 C CA . LEU A 1 96 ? 33.084 -10.187 -34.551 1.00 66.81 96 LEU A CA 1
ATOM 754 C C . LEU A 1 96 ? 34.366 -10.326 -35.368 1.00 66.81 96 LEU A C 1
ATOM 756 O O . LEU A 1 96 ? 34.534 -9.636 -36.372 1.00 66.81 96 LEU A O 1
ATOM 760 N N . ALA A 1 97 ? 35.326 -11.102 -34.862 1.00 59.00 97 ALA A N 1
ATOM 761 C CA . ALA A 1 97 ? 36.534 -11.401 -35.591 1.00 59.00 97 ALA A CA 1
ATOM 762 C C . ALA A 1 97 ? 36.023 -12.066 -36.854 1.00 59.00 97 ALA A C 1
ATOM 764 O O . ALA A 1 97 ? 35.460 -13.158 -36.785 1.00 59.00 97 ALA A O 1
ATOM 765 N N . SER A 1 98 ? 36.124 -11.345 -37.964 1.00 55.94 98 SER A N 1
ATOM 766 C CA . SER A 1 98 ? 35.778 -11.780 -39.300 1.00 55.94 98 SER A CA 1
ATOM 767 C C . SER A 1 98 ? 36.564 -13.051 -39.604 1.00 55.94 98 SER A C 1
ATOM 769 O O . SER A 1 98 ? 37.640 -13.004 -40.191 1.00 55.94 98 SER A O 1
ATOM 771 N N . HIS A 1 99 ? 36.033 -14.194 -39.172 1.00 50.75 99 HIS A N 1
ATOM 772 C CA . HIS A 1 99 ? 36.423 -15.521 -39.620 1.00 50.75 99 HIS A CA 1
ATOM 773 C C . HIS A 1 99 ? 35.762 -15.714 -40.978 1.00 50.75 99 HIS A C 1
ATOM 775 O O . HIS A 1 99 ? 34.804 -16.460 -41.137 1.00 50.75 99 HIS A O 1
ATOM 781 N N . HIS A 1 100 ? 36.238 -14.945 -41.950 1.00 55.72 100 HIS A N 1
ATOM 782 C CA . HIS A 1 100 ? 35.940 -15.152 -43.351 1.00 55.72 100 HIS A CA 1
ATOM 783 C C . HIS A 1 100 ? 37.261 -15.221 -44.105 1.00 55.72 100 HIS A C 1
ATOM 785 O O . HIS A 1 100 ? 37.603 -14.323 -44.866 1.00 55.72 100 HIS A O 1
ATOM 791 N N . ALA A 1 101 ? 38.035 -16.271 -43.840 1.00 54.97 101 ALA A N 1
ATOM 792 C CA . ALA A 1 101 ? 39.066 -16.738 -44.754 1.00 54.97 101 ALA A CA 1
ATOM 793 C C . ALA A 1 101 ? 39.494 -18.162 -44.375 1.00 54.97 101 ALA A C 1
ATOM 795 O O . ALA A 1 101 ? 39.985 -18.397 -43.275 1.00 54.97 101 ALA A O 1
ATOM 796 N N . SER A 1 102 ? 39.351 -19.070 -45.339 1.00 53.50 102 SER A N 1
ATOM 797 C CA . SER A 1 102 ? 39.854 -20.450 -45.384 1.00 53.50 102 SER A CA 1
ATOM 798 C C . SER A 1 102 ? 39.142 -21.499 -44.521 1.00 53.50 102 SER A C 1
ATOM 800 O O . SER A 1 102 ? 39.662 -21.967 -43.515 1.00 53.50 102 SER A O 1
ATOM 802 N N . VAL A 1 103 ? 37.984 -21.962 -44.994 1.00 49.69 103 VAL A N 1
ATOM 803 C CA . VAL A 1 103 ? 37.610 -23.372 -44.832 1.00 49.69 103 VAL A CA 1
ATOM 804 C C . VAL A 1 103 ? 37.280 -23.915 -46.222 1.00 49.69 103 VAL A C 1
ATOM 806 O O . VAL A 1 103 ? 36.231 -23.607 -46.768 1.00 49.69 103 VAL A O 1
ATOM 809 N N . LEU A 1 104 ? 38.260 -24.664 -46.733 1.00 50.62 104 LEU A N 1
ATOM 810 C CA . LEU A 1 104 ? 38.182 -25.798 -47.657 1.00 50.62 104 LEU A CA 1
ATOM 811 C C . LEU A 1 104 ? 37.667 -25.548 -49.084 1.00 50.62 104 LEU A C 1
ATOM 813 O O . LEU A 1 104 ? 36.486 -25.338 -49.333 1.00 50.62 104 LEU A O 1
ATOM 817 N N . ASP A 1 105 ? 38.641 -25.632 -49.994 1.00 50.31 105 ASP A N 1
ATOM 818 C CA . ASP A 1 105 ? 38.517 -26.109 -51.372 1.00 50.31 105 ASP A CA 1
ATOM 819 C C . ASP A 1 105 ? 37.619 -27.362 -51.385 1.00 50.31 105 ASP A C 1
ATOM 821 O O . ASP A 1 105 ? 3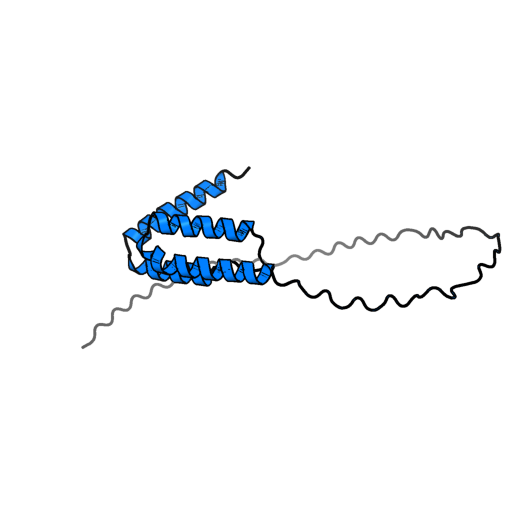7.929 -28.361 -50.733 1.00 50.31 105 ASP A O 1
ATOM 825 N N . ASP A 1 106 ? 36.467 -27.253 -52.041 1.00 46.44 106 ASP A N 1
ATOM 826 C CA . ASP A 1 106 ? 35.500 -28.331 -52.251 1.00 46.44 106 ASP A CA 1
ATOM 827 C C . ASP A 1 106 ? 35.934 -29.079 -53.518 1.00 46.44 106 ASP A C 1
ATOM 829 O O . ASP A 1 106 ? 35.529 -28.736 -54.630 1.00 46.44 106 ASP A O 1
ATOM 833 N N . ASP A 1 107 ? 36.842 -30.046 -53.354 1.00 52.19 107 ASP A N 1
ATOM 834 C CA . ASP A 1 107 ? 37.116 -31.044 -54.386 1.00 52.19 107 ASP A CA 1
ATOM 835 C C . ASP A 1 107 ? 35.877 -31.943 -54.515 1.00 52.19 107 ASP A C 1
ATOM 837 O O . ASP A 1 107 ? 35.575 -32.788 -53.669 1.00 52.19 107 ASP A O 1
ATOM 841 N N . LEU A 1 108 ? 35.132 -31.685 -55.588 1.00 56.84 108 LEU A N 1
ATOM 842 C CA . LEU A 1 108 ? 34.026 -32.484 -56.093 1.00 56.84 108 LEU A CA 1
ATOM 843 C C . LEU A 1 108 ? 34.540 -33.844 -56.581 1.00 56.84 108 LEU A C 1
ATOM 845 O O . LEU A 1 108 ? 34.960 -33.953 -57.732 1.00 56.84 108 LEU A O 1
ATOM 849 N N . ASP A 1 109 ? 34.395 -34.884 -55.764 1.00 51.09 109 ASP A N 1
ATOM 850 C CA . ASP A 1 109 ? 34.346 -36.260 -56.256 1.00 51.09 109 ASP A CA 1
ATOM 851 C C . ASP A 1 109 ? 32.953 -36.848 -56.010 1.00 51.09 109 ASP A C 1
ATOM 853 O O . ASP A 1 109 ? 32.466 -36.983 -54.885 1.00 51.09 109 ASP A O 1
ATOM 857 N N . ALA A 1 110 ? 32.291 -37.125 -57.130 1.00 55.81 110 ALA A N 1
ATOM 858 C CA . ALA A 1 110 ? 31.049 -37.862 -57.221 1.00 55.81 110 ALA A CA 1
ATOM 859 C C . ALA A 1 110 ? 31.300 -39.367 -57.024 1.00 55.81 110 ALA A C 1
ATOM 861 O O . ALA A 1 110 ? 32.358 -39.873 -57.387 1.00 55.81 110 ALA A O 1
ATOM 862 N N . ASP A 1 111 ? 30.254 -40.040 -56.537 1.00 50.47 111 ASP A N 1
ATOM 863 C CA . ASP A 1 111 ? 30.053 -41.496 -56.487 1.00 50.47 111 ASP A CA 1
ATOM 864 C C . ASP A 1 111 ? 30.728 -42.261 -55.328 1.00 50.47 111 ASP A C 1
ATOM 866 O O . ASP A 1 111 ? 31.878 -42.671 -55.418 1.00 50.47 111 ASP A O 1
ATOM 870 N N . ASP A 1 112 ? 29.971 -42.516 -54.247 1.00 56.66 112 ASP A N 1
ATOM 871 C CA . ASP A 1 112 ? 29.600 -43.893 -53.852 1.00 56.66 112 ASP A CA 1
ATOM 872 C C . ASP A 1 112 ? 28.617 -43.920 -52.648 1.00 56.66 112 ASP A C 1
ATOM 874 O O . ASP A 1 112 ? 28.932 -43.502 -51.537 1.00 56.66 112 ASP A O 1
ATOM 878 N N . GLU A 1 113 ? 27.402 -44.403 -52.933 1.00 60.41 113 GLU A N 1
ATOM 879 C CA . GLU A 1 113 ? 26.398 -45.123 -52.119 1.00 60.41 113 GLU A CA 1
ATOM 880 C C . GLU A 1 113 ? 26.106 -44.780 -50.624 1.00 60.41 113 GLU A C 1
ATOM 882 O O . GLU A 1 113 ? 26.982 -44.795 -49.756 1.00 60.41 113 GLU A O 1
ATOM 887 N N . PRO A 1 114 ? 24.815 -44.637 -50.238 1.00 52.62 114 PRO A N 1
ATOM 888 C CA . PRO A 1 114 ? 24.405 -44.511 -48.842 1.00 52.62 114 PRO A CA 1
ATOM 889 C C . PRO A 1 114 ? 24.412 -45.869 -48.118 1.00 52.62 114 PRO A C 1
ATOM 891 O O . PRO A 1 114 ? 23.463 -46.652 -48.196 1.00 52.62 114 PRO A O 1
ATOM 894 N N . VAL A 1 115 ? 25.448 -46.123 -47.318 1.00 55.31 115 VAL A N 1
ATOM 895 C CA . VAL A 1 115 ? 25.435 -47.214 -46.333 1.00 55.31 115 VAL A CA 1
ATOM 896 C C . VAL A 1 115 ? 24.661 -46.747 -45.098 1.00 55.31 115 VAL A C 1
ATOM 898 O O . VAL A 1 115 ? 25.198 -46.047 -44.243 1.00 55.31 115 VAL A O 1
ATOM 901 N N . PHE A 1 116 ? 23.390 -47.136 -44.997 1.00 48.06 116 PHE A N 1
ATOM 902 C CA . PHE A 1 116 ? 22.645 -47.131 -43.736 1.00 48.06 116 PHE A CA 1
ATOM 903 C C . PHE A 1 116 ? 22.852 -48.480 -43.037 1.00 48.06 116 PHE A C 1
ATOM 905 O O . PHE A 1 116 ? 22.286 -49.476 -43.495 1.00 48.06 116 PHE A O 1
ATOM 912 N N . PRO A 1 117 ? 23.576 -48.560 -41.909 1.00 57.06 117 PRO A N 1
ATOM 913 C CA . PRO A 1 117 ? 23.411 -49.682 -41.006 1.00 57.06 117 PRO A CA 1
ATOM 914 C C . PRO A 1 117 ? 22.078 -49.482 -40.275 1.00 57.06 117 PRO A C 1
ATOM 916 O O . PRO A 1 117 ? 21.984 -48.746 -39.294 1.00 57.06 117 PRO A O 1
ATOM 919 N N . MET A 1 118 ? 21.021 -50.100 -40.807 1.00 59.59 118 MET A N 1
ATOM 920 C CA . MET A 1 118 ? 19.972 -50.645 -39.952 1.00 59.59 118 MET A CA 1
ATOM 921 C C . MET A 1 118 ? 20.642 -51.707 -39.089 1.00 59.59 118 MET A C 1
ATOM 923 O O . MET A 1 118 ? 21.083 -52.721 -39.625 1.00 59.59 118 MET A O 1
ATOM 927 N N . ASP A 1 119 ? 20.726 -51.462 -37.786 1.00 53.81 119 ASP A N 1
ATOM 928 C CA . ASP A 1 119 ? 20.932 -52.535 -36.827 1.00 53.81 119 ASP A CA 1
ATOM 929 C C . ASP A 1 119 ? 19.871 -52.450 -35.735 1.00 53.81 119 ASP A C 1
ATOM 931 O O . ASP A 1 119 ? 19.465 -51.374 -35.282 1.00 53.81 119 ASP A O 1
ATOM 935 N N . ASP A 1 120 ? 19.372 -53.636 -35.436 1.00 50.88 120 ASP A N 1
ATOM 936 C CA . ASP A 1 120 ? 18.126 -53.949 -34.774 1.00 50.88 120 ASP A CA 1
ATOM 937 C C . ASP A 1 120 ? 18.093 -53.613 -33.278 1.00 50.88 120 ASP A C 1
ATOM 939 O O . ASP A 1 120 ? 19.095 -53.579 -32.566 1.00 50.88 120 ASP A O 1
ATOM 943 N N . MET A 1 121 ? 16.851 -53.429 -32.828 1.00 50.56 121 MET A N 1
ATOM 944 C CA . MET A 1 121 ? 16.301 -53.740 -31.508 1.00 50.56 121 MET A CA 1
ATOM 945 C C . MET A 1 121 ? 17.260 -54.307 -30.448 1.00 50.56 121 MET A C 1
ATOM 947 O O . MET A 1 121 ? 17.684 -55.454 -30.552 1.00 50.56 121 MET A O 1
ATOM 951 N N . LEU A 1 122 ? 17.338 -53.626 -29.300 1.00 54.62 122 LEU A N 1
ATOM 952 C CA . LEU A 1 122 ? 17.161 -54.299 -28.010 1.00 54.62 122 LEU A CA 1
ATOM 953 C C . LEU A 1 122 ? 16.267 -53.454 -27.093 1.00 54.62 122 LEU A C 1
ATOM 955 O O . LEU A 1 122 ? 16.631 -52.379 -26.619 1.00 54.62 122 LEU A O 1
ATOM 959 N N . ASP A 1 123 ? 15.063 -53.981 -26.903 1.00 50.94 123 ASP A N 1
ATOM 960 C CA . ASP A 1 123 ? 14.158 -53.723 -25.794 1.00 50.94 123 ASP A CA 1
ATOM 961 C C . ASP A 1 123 ? 14.792 -54.256 -24.498 1.00 50.94 123 ASP A C 1
ATOM 963 O O . ASP A 1 123 ? 15.094 -55.443 -24.402 1.00 50.94 123 ASP A O 1
ATOM 967 N N . GLU A 1 124 ? 14.983 -53.396 -23.498 1.00 54.38 124 GLU A N 1
ATOM 968 C CA . GLU A 1 124 ? 15.116 -53.826 -22.104 1.00 54.38 124 GLU A CA 1
ATOM 969 C C . GLU A 1 124 ? 14.246 -52.936 -21.212 1.00 54.38 124 GLU A C 1
ATOM 971 O O . GLU A 1 124 ? 14.692 -52.027 -20.507 1.00 54.38 124 GLU A O 1
ATOM 976 N N . THR A 1 125 ? 12.949 -53.241 -21.197 1.00 46.50 125 THR A N 1
ATOM 977 C CA . THR A 1 125 ? 12.142 -53.061 -19.995 1.00 46.50 125 THR A CA 1
ATOM 978 C C . THR A 1 125 ? 12.682 -53.945 -18.869 1.00 46.50 125 THR A C 1
ATOM 980 O O . THR A 1 125 ? 12.448 -55.151 -18.856 1.00 46.50 125 THR A O 1
ATOM 983 N N . HIS A 1 126 ? 13.309 -53.343 -17.859 1.00 41.62 126 HIS A N 1
ATOM 984 C CA . HIS A 1 126 ? 13.385 -53.943 -16.529 1.00 41.62 126 HIS A CA 1
ATOM 985 C C . HIS A 1 126 ? 12.572 -53.124 -15.529 1.00 41.62 126 HIS A C 1
ATOM 987 O O . HIS A 1 126 ? 13.003 -52.122 -14.961 1.00 41.62 126 HIS A O 1
ATOM 993 N N . ALA A 1 127 ? 11.352 -53.614 -15.314 1.00 41.59 127 ALA A N 1
ATOM 994 C CA . ALA A 1 127 ? 10.594 -53.405 -14.098 1.00 41.59 127 ALA A CA 1
ATOM 995 C C . ALA A 1 127 ? 11.395 -53.926 -12.891 1.00 41.59 127 ALA A C 1
ATOM 997 O O . ALA A 1 127 ? 11.854 -55.068 -12.881 1.00 41.59 127 ALA A O 1
ATOM 998 N N . GLY A 1 128 ? 11.519 -53.092 -11.860 1.00 37.81 128 GLY A N 1
ATOM 999 C CA . GLY A 1 128 ? 12.130 -53.434 -10.579 1.00 37.81 128 GLY A CA 1
ATOM 1000 C C . GLY A 1 128 ? 11.422 -52.696 -9.452 1.00 37.81 128 GLY A C 1
ATOM 1001 O O . GLY A 1 128 ? 11.806 -51.595 -9.073 1.00 37.81 128 GLY A O 1
ATOM 1002 N N . ALA A 1 129 ? 10.345 -53.302 -8.961 1.00 40.34 129 ALA A N 1
ATOM 1003 C CA . ALA A 1 129 ? 9.571 -52.862 -7.812 1.00 40.34 129 ALA A CA 1
ATOM 1004 C C . ALA A 1 129 ? 10.287 -53.156 -6.479 1.00 40.34 129 ALA A C 1
ATOM 1006 O O . ALA A 1 129 ? 10.766 -54.267 -6.273 1.00 40.34 129 ALA A O 1
ATOM 1007 N N . ALA A 1 130 ? 10.256 -52.191 -5.554 1.00 40.50 130 ALA A N 1
ATOM 1008 C CA . ALA A 1 130 ? 10.302 -52.365 -4.092 1.00 40.50 130 ALA A CA 1
ATOM 1009 C C . ALA A 1 130 ? 9.850 -51.020 -3.473 1.00 40.50 130 ALA A C 1
ATOM 1011 O O . ALA A 1 130 ? 10.533 -50.018 -3.633 1.00 40.50 130 ALA A O 1
ATOM 1012 N N . ALA A 1 131 ? 8.624 -50.811 -2.982 1.00 39.31 131 ALA A N 1
ATOM 1013 C CA . ALA A 1 131 ? 7.957 -51.409 -1.822 1.00 39.31 131 ALA A CA 1
ATOM 1014 C C . ALA A 1 131 ? 8.794 -51.350 -0.529 1.00 39.31 131 ALA A C 1
ATOM 1016 O O . ALA A 1 131 ? 9.631 -52.221 -0.325 1.00 39.31 131 ALA A O 1
ATOM 1017 N N . ALA A 1 132 ? 8.525 -50.365 0.347 1.00 42.62 132 ALA A N 1
ATOM 1018 C CA . ALA A 1 132 ? 8.279 -50.556 1.793 1.00 42.62 132 ALA A CA 1
ATOM 1019 C C . ALA A 1 132 ? 8.229 -49.227 2.588 1.00 42.62 132 ALA A C 1
ATOM 1021 O O . ALA A 1 132 ? 9.114 -48.391 2.466 1.00 42.62 132 ALA A O 1
ATOM 1022 N N . GLY A 1 133 ? 7.222 -49.121 3.471 1.00 40.38 133 GLY A N 1
ATOM 1023 C CA . GLY A 1 133 ? 7.181 -48.272 4.679 1.00 40.38 133 GLY A CA 1
ATOM 1024 C C . GLY A 1 133 ? 6.836 -46.793 4.454 1.00 40.38 133 GLY A C 1
ATOM 1025 O O . GLY A 1 133 ? 7.674 -46.028 4.014 1.00 40.38 133 GLY A O 1
ATOM 1026 N N . GLY A 1 134 ? 5.636 -46.275 4.735 1.00 34.56 134 GLY A N 1
ATOM 1027 C CA . GLY A 1 134 ? 4.715 -46.626 5.817 1.00 34.56 134 GLY A CA 1
ATOM 1028 C C . GLY A 1 134 ? 5.195 -46.004 7.133 1.00 34.56 134 GLY A C 1
ATOM 1029 O O . GLY A 1 134 ? 6.164 -46.487 7.704 1.00 34.56 134 GLY A O 1
ATOM 1030 N N . GLY A 1 135 ? 4.530 -44.948 7.620 1.00 37.69 135 GLY A N 1
ATOM 1031 C CA . GLY A 1 135 ? 4.881 -44.375 8.924 1.00 37.69 135 GLY A CA 1
ATOM 1032 C C . GLY A 1 135 ? 4.266 -43.020 9.257 1.00 37.69 135 GLY A C 1
ATOM 1033 O 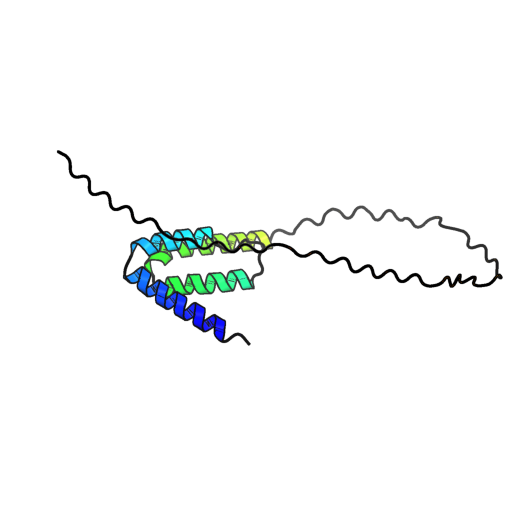O . GLY A 1 135 ? 4.980 -42.047 9.456 1.00 37.69 135 GLY A O 1
ATOM 1034 N N . ILE A 1 136 ? 2.938 -42.964 9.341 1.00 47.72 136 ILE A N 1
ATOM 1035 C CA . ILE A 1 136 ? 2.211 -41.902 10.044 1.00 47.72 136 ILE A CA 1
ATOM 1036 C C . ILE A 1 136 ? 2.475 -42.103 11.544 1.00 47.72 136 ILE A C 1
ATOM 1038 O O . ILE A 1 136 ? 2.180 -43.183 12.053 1.00 47.72 136 ILE A O 1
ATOM 1042 N N . VAL A 1 137 ? 2.953 -41.086 12.268 1.00 52.38 137 VAL A N 1
ATOM 1043 C CA . VAL A 1 137 ? 2.745 -41.014 13.724 1.00 52.38 137 VAL A CA 1
ATOM 1044 C C . VAL A 1 137 ? 2.094 -39.685 14.075 1.00 52.38 137 VAL A C 1
ATOM 1046 O O . VAL A 1 137 ? 2.645 -38.604 13.892 1.00 52.38 137 VAL A O 1
ATOM 1049 N N . ASN A 1 138 ? 0.858 -39.810 14.536 1.00 44.88 138 ASN A N 1
ATOM 1050 C CA . ASN A 1 138 ? 0.094 -38.793 15.223 1.00 44.88 138 ASN A CA 1
ATOM 1051 C C . ASN A 1 138 ? 0.125 -39.182 16.708 1.00 44.88 138 ASN A C 1
ATOM 1053 O O . ASN A 1 138 ? -0.144 -40.335 17.043 1.00 44.88 138 ASN A O 1
ATOM 1057 N N . GLY A 1 139 ? 0.464 -38.246 17.585 1.00 42.41 139 GLY A N 1
ATOM 1058 C CA . GLY A 1 139 ? 0.445 -38.412 19.040 1.00 42.41 139 GLY A CA 1
ATOM 1059 C C . GLY A 1 139 ? 0.969 -37.121 19.670 1.00 42.41 139 GLY A C 1
ATOM 1060 O O . GLY A 1 139 ? 2.086 -36.721 19.385 1.00 42.41 139 GLY A O 1
ATOM 1061 N N . GLY A 1 140 ? 0.225 -36.336 20.443 1.00 36.09 140 GLY A N 1
ATOM 1062 C CA . GLY A 1 140 ? -0.911 -36.675 21.287 1.00 36.09 140 GLY A CA 1
ATOM 1063 C C . GLY A 1 140 ? -0.447 -36.716 22.742 1.00 36.09 140 GLY A C 1
ATOM 1064 O O . GLY A 1 140 ? 0.146 -37.700 23.161 1.00 36.09 140 GLY A O 1
ATOM 1065 N N . GLY A 1 141 ? -0.777 -35.668 23.505 1.00 35.69 141 GLY A N 1
ATOM 1066 C CA . GLY A 1 141 ? -0.862 -35.725 24.968 1.00 35.69 141 GLY A CA 1
ATOM 1067 C C . GLY A 1 141 ? 0.260 -35.030 25.743 1.00 35.69 141 GLY A C 1
ATOM 1068 O O . GLY A 1 141 ? 1.426 -35.377 25.619 1.00 35.69 141 GLY A O 1
ATOM 1069 N N . GLY A 1 142 ? -0.120 -34.088 26.614 1.00 41.16 142 GLY A N 1
ATOM 1070 C CA . GLY A 1 142 ? 0.797 -33.546 27.619 1.00 41.16 142 GLY A CA 1
ATOM 1071 C C . GLY A 1 142 ? 0.334 -32.274 28.323 1.00 41.16 142 GLY A C 1
ATOM 1072 O O . GLY A 1 142 ? 1.029 -31.268 28.283 1.00 41.16 142 GLY A O 1
ATOM 1073 N N . ARG A 1 143 ? -0.844 -32.298 28.964 1.00 43.22 143 ARG A N 1
ATOM 1074 C CA . ARG A 1 143 ? -1.243 -31.286 29.960 1.00 43.22 143 ARG A CA 1
ATOM 1075 C C . ARG A 1 143 ? -0.237 -31.285 31.118 1.00 43.22 143 ARG A C 1
ATOM 1077 O O . ARG A 1 143 ? 0.044 -32.345 31.663 1.00 43.22 143 ARG A O 1
ATOM 1084 N N . GLY A 1 144 ? 0.199 -30.104 31.546 1.00 45.62 144 GLY A N 1
ATOM 1085 C CA . GLY A 1 144 ? 1.017 -29.912 32.744 1.00 45.62 144 GLY A CA 1
ATOM 1086 C C . GLY A 1 144 ? 0.722 -28.559 33.377 1.00 45.62 144 GLY A C 1
ATOM 1087 O O . GLY A 1 144 ? 1.420 -27.584 33.135 1.00 45.62 144 GLY A O 1
ATOM 1088 N N . ARG A 1 145 ? -0.372 -28.512 34.139 1.00 45.06 145 ARG A N 1
ATOM 1089 C CA . ARG A 1 145 ? -0.759 -27.428 35.043 1.00 45.06 145 ARG A CA 1
ATOM 1090 C C . ARG A 1 145 ? 0.155 -27.513 36.270 1.00 45.06 145 ARG A C 1
ATOM 1092 O O . ARG A 1 145 ? 0.166 -28.548 36.927 1.00 45.06 145 ARG A O 1
ATOM 1099 N N . GLY A 1 146 ? 0.916 -26.460 36.542 1.00 47.00 146 GLY A N 1
ATOM 1100 C CA . GLY A 1 146 ? 1.752 -26.327 37.733 1.00 47.00 146 GLY A CA 1
ATOM 1101 C C . GLY A 1 146 ? 1.457 -24.996 38.401 1.00 47.00 146 GLY A C 1
ATOM 1102 O O . GLY A 1 146 ? 2.081 -23.991 38.084 1.00 47.00 146 GLY A O 1
ATOM 1103 N N . GLU A 1 147 ? 0.449 -25.006 39.268 1.00 50.00 147 GLU A N 1
ATOM 1104 C CA . GLU A 1 147 ? 0.264 -24.011 40.320 1.00 50.00 147 GLU A CA 1
ATOM 1105 C C . GLU A 1 147 ? 1.444 -24.143 41.299 1.00 50.00 147 GLU A C 1
ATOM 1107 O O . GLU A 1 147 ? 1.869 -25.252 41.623 1.00 50.00 147 GLU A O 1
ATOM 1112 N N . GLY A 1 148 ? 2.001 -23.011 41.719 1.00 48.50 148 GLY A N 1
ATOM 1113 C CA . GLY A 1 148 ? 3.185 -22.933 42.570 1.00 48.50 148 GLY A CA 1
ATOM 1114 C C . GLY A 1 148 ? 3.227 -21.590 43.282 1.00 48.50 148 GLY A C 1
ATOM 1115 O O . GLY A 1 148 ? 4.058 -20.739 42.989 1.00 48.50 148 GLY A O 1
ATOM 1116 N N . GLU A 1 149 ? 2.246 -21.410 44.157 1.00 48.09 149 GLU A N 1
ATOM 1117 C CA . GLU A 1 149 ? 2.193 -20.430 45.235 1.00 48.09 149 GLU A CA 1
ATOM 1118 C C . GLU A 1 149 ? 3.315 -20.731 46.246 1.00 48.09 149 GLU A C 1
ATOM 1120 O O . GLU A 1 149 ? 3.545 -21.893 46.586 1.00 48.09 149 GLU A O 1
ATOM 1125 N N . GLY A 1 150 ? 4.031 -19.709 46.714 1.00 48.06 150 GLY A N 1
ATOM 1126 C CA . GLY A 1 150 ? 5.100 -19.897 47.693 1.00 48.06 150 GLY A CA 1
ATOM 1127 C C . GLY A 1 150 ? 5.813 -18.603 48.065 1.00 48.06 150 GLY A C 1
ATOM 1128 O O . GLY A 1 150 ? 6.809 -18.275 47.434 1.00 48.06 150 GLY A O 1
ATOM 1129 N N . ALA A 1 151 ? 5.231 -17.932 49.067 1.00 47.91 151 ALA A N 1
ATOM 1130 C CA . ALA A 1 151 ? 5.818 -17.074 50.113 1.00 47.91 151 ALA A CA 1
ATOM 1131 C C . ALA A 1 151 ? 7.017 -16.166 49.778 1.00 47.91 151 ALA A C 1
ATOM 1133 O O . ALA A 1 151 ? 8.140 -16.678 49.578 1.00 47.91 151 ALA A O 1
#

Radius of gyration: 33.78 Å; chains: 1; bounding box: 54×65×107 Å

Secondary structure (DSSP, 8-state):
--HHHHHHHHHHHHHHHHHHHH-TTHHHHHHHHHHHTPPPTTS-HHHHHHHHHHHHHHHHH-GGGHHHHHHHHHHHHHHHHHHHHS---PPP--------S--------------------------------------------------

pLDDT: mean 72.91, std 21.01, range [34.56, 95.94]

InterPro domains:
  IPR007991 RNA polymerase I specific transcription initiation factor RRN3 [PF05327] (8-105)

Organism: Diacronema lutheri (NCBI:txid2081491)

Sequence (151 aa):
AAPLAHDVADIAHAMLRSVLFTCPLAARTLCDLIHARFPHRRLATPVHTHYLRHVLRVMSYEPYVQPVLVPYIVQQLLAIDAEARMPVPLPPIPPLASHHASVLDDDLDADDEPVFPMDDMLDETHAGAAAAGGGIVNGGGGRGRGEGEGA

Foldseek 3Di:
DPPVVVVVLVVVLVVVLVVCVVPVVVLVVVLVVLLVPQDDLPDDPVVNVVSVVSVVSNCVSVVVCCVVVVVVNVVSVVVSVVVVPDPDPDDPPDPPPPPPDDDDDPPDDDDDDDDDPPDDDDDDDDDDDDDDDDDDDDDDDDDDDDDDDDD